Protein AF-A0A850LZ20-F1 (afdb_monomer)

Structure (mmCIF, N/CA/C/O backbone):
data_AF-A0A850LZ20-F1
#
_entry.id   AF-A0A850LZ20-F1
#
loop_
_atom_site.group_PDB
_atom_site.id
_atom_site.type_symbol
_atom_site.label_atom_id
_atom_site.label_alt_id
_atom_site.label_comp_id
_atom_site.label_asym_id
_atom_site.label_entity_id
_atom_site.label_seq_id
_atom_site.pdbx_PDB_ins_code
_atom_site.Cartn_x
_atom_site.Cartn_y
_atom_site.Cartn_z
_atom_site.occupancy
_atom_site.B_iso_or_equiv
_atom_site.auth_seq_id
_atom_site.auth_comp_id
_atom_site.auth_asym_id
_atom_site.auth_atom_id
_atom_site.pdbx_PDB_model_num
ATOM 1 N N . MET A 1 1 ? 42.065 15.509 -42.330 1.00 49.22 1 MET A N 1
ATOM 2 C CA . MET A 1 1 ? 41.133 14.767 -41.462 1.00 49.22 1 MET A CA 1
ATOM 3 C C . MET A 1 1 ? 39.768 14.881 -42.113 1.00 49.22 1 MET A C 1
ATOM 5 O O . MET A 1 1 ? 39.166 15.943 -42.058 1.00 49.22 1 MET A O 1
ATOM 9 N N . LEU A 1 2 ? 39.388 13.870 -42.894 1.00 42.09 2 LEU A N 1
ATOM 10 C CA . LEU A 1 2 ? 38.070 13.816 -43.527 1.00 42.09 2 LEU A CA 1
ATOM 11 C C . LEU A 1 2 ? 37.049 13.461 -42.435 1.00 42.09 2 LEU A C 1
ATOM 13 O O . LEU A 1 2 ? 37.370 12.607 -41.605 1.00 42.09 2 LEU A O 1
ATOM 17 N N . PRO A 1 3 ? 35.879 14.118 -42.376 1.00 52.44 3 PRO A N 1
ATOM 18 C CA . PRO A 1 3 ? 34.836 13.725 -41.440 1.00 52.44 3 PRO A CA 1
ATOM 19 C C . PRO A 1 3 ? 34.450 12.273 -41.730 1.00 52.44 3 PRO A C 1
ATOM 21 O O . PRO A 1 3 ? 34.230 11.905 -42.883 1.00 52.44 3 PRO A O 1
ATOM 24 N N . ILE A 1 4 ? 34.429 11.447 -40.686 1.00 55.72 4 ILE A N 1
ATOM 25 C CA . ILE A 1 4 ? 33.863 10.101 -40.735 1.00 55.72 4 ILE A CA 1
ATOM 26 C C . ILE A 1 4 ? 32.366 10.314 -40.956 1.00 55.72 4 ILE A C 1
ATOM 28 O O . ILE A 1 4 ? 31.669 10.777 -40.058 1.00 55.72 4 ILE A O 1
ATOM 32 N N . TRP A 1 5 ? 31.895 10.081 -42.178 1.00 56.47 5 TRP A N 1
ATOM 33 C CA . TRP A 1 5 ? 30.468 9.969 -42.443 1.00 56.47 5 TRP A CA 1
ATOM 34 C C . TRP A 1 5 ? 30.069 8.576 -41.972 1.00 56.47 5 TRP A C 1
ATOM 36 O O . TRP A 1 5 ? 30.293 7.599 -42.678 1.00 56.47 5 TRP A O 1
ATOM 46 N N . THR A 1 6 ? 29.599 8.488 -40.730 1.00 64.12 6 THR A N 1
ATOM 47 C CA . THR A 1 6 ? 28.930 7.290 -40.219 1.00 64.12 6 THR A CA 1
ATOM 48 C C . THR A 1 6 ? 27.653 7.114 -41.026 1.00 64.12 6 THR A C 1
ATOM 50 O O . THR A 1 6 ? 26.908 8.087 -41.192 1.00 64.12 6 THR A O 1
ATOM 53 N N . ASP A 1 7 ? 27.432 5.917 -41.564 1.00 71.44 7 ASP A N 1
ATOM 54 C CA . ASP A 1 7 ? 26.261 5.635 -42.385 1.00 71.44 7 ASP A CA 1
ATOM 55 C C 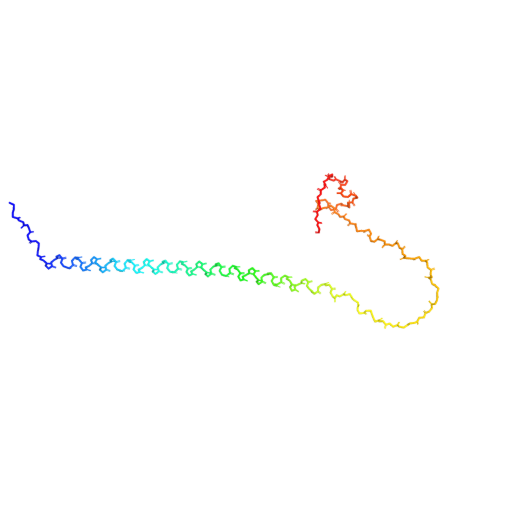. ASP A 1 7 ? 24.987 6.029 -41.610 1.00 71.44 7 ASP A C 1
ATOM 57 O O . ASP A 1 7 ? 24.802 5.612 -40.462 1.00 71.44 7 ASP A O 1
ATOM 61 N N . PRO A 1 8 ? 24.118 6.883 -42.184 1.00 70.56 8 PRO A N 1
ATOM 62 C CA . PRO A 1 8 ? 22.959 7.437 -41.483 1.00 70.56 8 PRO A CA 1
ATOM 63 C C . PRO A 1 8 ? 21.972 6.359 -41.014 1.00 70.56 8 PRO A C 1
ATOM 65 O O . PRO A 1 8 ? 21.230 6.593 -40.060 1.00 70.56 8 PRO A O 1
ATOM 68 N N . ASP A 1 9 ? 22.002 5.183 -41.640 1.00 77.19 9 ASP A N 1
ATOM 69 C CA . ASP A 1 9 ? 21.178 4.032 -41.276 1.00 77.19 9 ASP A CA 1
ATOM 70 C C . ASP A 1 9 ? 21.613 3.415 -39.933 1.00 77.19 9 ASP A C 1
ATOM 72 O O . ASP A 1 9 ? 20.769 3.076 -39.105 1.00 77.19 9 ASP A O 1
ATOM 76 N N . GLU A 1 10 ? 22.918 3.374 -39.643 1.00 74.12 10 GLU A N 1
ATOM 77 C CA . GLU A 1 10 ? 23.451 2.799 -38.398 1.00 74.12 10 GLU A CA 1
ATOM 78 C C . GLU A 1 10 ? 23.110 3.682 -37.181 1.00 74.12 10 GLU A C 1
ATOM 80 O O . GLU A 1 10 ? 22.743 3.189 -36.112 1.00 74.12 10 GLU A O 1
ATOM 85 N N . MET A 1 11 ? 23.108 5.008 -37.367 1.00 72.12 11 MET A N 1
ATOM 86 C CA . MET A 1 11 ? 22.691 5.959 -36.327 1.00 72.12 11 MET A CA 1
ATOM 87 C C . MET A 1 11 ? 21.187 5.887 -36.019 1.00 72.12 11 MET A C 1
ATOM 89 O O . MET A 1 11 ? 20.764 6.184 -34.897 1.00 72.12 11 MET A O 1
ATOM 93 N N . HIS A 1 12 ? 20.364 5.499 -36.996 1.00 79.62 12 HIS A N 1
ATOM 94 C CA . HIS A 1 12 ? 18.914 5.442 -36.830 1.00 79.62 12 HIS A CA 1
ATOM 95 C C . HIS A 1 12 ? 18.472 4.224 -36.001 1.00 79.62 12 HIS A C 1
ATOM 97 O O . HIS A 1 12 ? 17.561 4.339 -35.171 1.00 79.62 12 HIS A O 1
ATOM 103 N N . ASP A 1 13 ? 19.151 3.089 -36.173 1.00 82.38 13 ASP A N 1
ATOM 104 C CA . ASP A 1 13 ? 18.884 1.852 -35.436 1.00 82.38 13 ASP A CA 1
ATOM 105 C C . ASP A 1 13 ? 19.301 1.948 -33.957 1.00 82.38 13 ASP A C 1
ATOM 107 O O . ASP A 1 13 ? 18.561 1.512 -33.065 1.00 82.38 13 ASP A O 1
ATOM 111 N N . GLU A 1 14 ? 20.437 2.588 -33.658 1.00 83.31 14 GLU A N 1
ATOM 112 C CA . GLU A 1 14 ? 20.874 2.830 -32.274 1.00 83.31 14 GLU A CA 1
ATOM 113 C C . GLU A 1 14 ? 19.934 3.781 -31.522 1.00 83.31 14 GLU A C 1
ATOM 115 O O . GLU A 1 14 ? 19.618 3.564 -30.341 1.00 83.31 14 GLU A O 1
ATOM 120 N N . PHE A 1 15 ? 19.435 4.813 -32.209 1.00 82.31 15 PHE A N 1
ATOM 121 C CA . PHE A 1 15 ? 18.462 5.739 -31.640 1.00 82.31 15 PHE A CA 1
ATOM 122 C C . PHE A 1 15 ? 17.144 5.027 -31.310 1.00 82.31 15 PHE A C 1
ATOM 124 O O . PHE A 1 15 ? 16.668 5.116 -30.175 1.00 82.31 15 PHE A O 1
ATOM 131 N N . LEU A 1 16 ? 16.587 4.259 -32.257 1.00 87.12 16 LEU A N 1
ATOM 132 C CA . LEU A 1 16 ? 15.354 3.493 -32.045 1.00 87.12 16 LEU A CA 1
ATOM 133 C C . LEU A 1 16 ? 15.493 2.514 -30.876 1.00 87.12 16 LEU A C 1
ATOM 135 O O . LEU A 1 16 ? 14.615 2.447 -30.013 1.00 87.12 16 LEU A O 1
ATOM 139 N N . ARG A 1 17 ? 16.625 1.808 -30.790 1.00 87.12 17 ARG A N 1
ATOM 140 C CA . ARG A 1 17 ? 16.897 0.886 -29.684 1.00 87.12 17 ARG A CA 1
ATOM 141 C C . ARG A 1 17 ? 16.938 1.603 -28.337 1.00 87.12 17 ARG A C 1
ATOM 143 O O . ARG A 1 17 ? 16.369 1.108 -27.364 1.00 87.12 17 ARG A O 1
ATOM 150 N N . THR A 1 18 ? 17.580 2.765 -28.275 1.00 88.94 18 THR A N 1
ATOM 151 C CA . THR A 1 18 ? 17.683 3.549 -27.038 1.00 88.94 18 THR A CA 1
ATOM 152 C C . THR A 1 18 ? 16.316 4.059 -26.582 1.00 88.94 18 THR A C 1
ATOM 154 O O . THR A 1 18 ? 15.984 3.937 -25.402 1.00 88.94 18 THR A O 1
ATOM 157 N N . VAL A 1 19 ? 15.492 4.562 -27.508 1.00 88.06 19 VAL A N 1
ATOM 158 C CA . VAL A 1 19 ? 14.126 5.028 -27.213 1.00 88.06 19 VAL A CA 1
ATOM 159 C C . VAL A 1 19 ? 13.262 3.890 -26.664 1.00 88.06 19 VAL A C 1
ATOM 161 O O . VAL A 1 19 ? 12.622 4.059 -25.627 1.00 88.06 19 VAL A O 1
ATOM 164 N N . ILE A 1 20 ? 13.297 2.714 -27.299 1.00 91.69 20 ILE A N 1
ATOM 165 C CA . ILE A 1 20 ? 12.527 1.540 -26.858 1.00 91.69 20 ILE A CA 1
ATOM 166 C C . ILE A 1 20 ? 12.954 1.091 -25.450 1.00 91.69 20 ILE A C 1
ATOM 168 O O . ILE A 1 20 ? 12.104 0.782 -24.615 1.00 91.69 20 ILE A O 1
ATOM 172 N N . ILE A 1 21 ? 14.261 1.076 -25.153 1.00 91.75 21 ILE A N 1
ATOM 173 C CA . ILE A 1 21 ? 14.768 0.692 -23.824 1.00 91.75 21 ILE A CA 1
ATOM 174 C C . ILE A 1 21 ? 14.324 1.696 -22.752 1.00 91.75 21 ILE A C 1
ATOM 176 O O . ILE A 1 21 ? 13.905 1.283 -21.669 1.00 91.75 21 ILE A O 1
ATOM 180 N N . MET A 1 22 ? 14.395 2.999 -23.034 1.00 87.38 22 MET A N 1
ATOM 181 C CA . MET A 1 22 ? 13.996 4.031 -22.072 1.00 87.38 22 MET A CA 1
ATOM 182 C C . MET A 1 22 ? 12.495 3.990 -21.766 1.00 87.38 22 MET A C 1
ATOM 184 O O . MET A 1 22 ? 12.120 4.108 -20.600 1.00 87.38 22 MET A O 1
ATOM 188 N N . ASP A 1 23 ? 11.649 3.757 -22.773 1.00 90.06 23 ASP A N 1
ATOM 189 C CA . ASP A 1 23 ? 10.202 3.600 -22.582 1.00 90.06 23 ASP A CA 1
ATOM 190 C C . ASP A 1 23 ? 9.871 2.363 -21.729 1.00 90.06 23 ASP A C 1
ATOM 192 O O . ASP A 1 23 ? 9.110 2.444 -20.761 1.00 90.06 23 ASP A O 1
ATOM 196 N N . TYR A 1 24 ? 10.537 1.234 -21.998 1.00 94.50 24 TYR A N 1
ATOM 197 C CA . TYR A 1 24 ? 10.382 0.016 -21.201 1.00 94.50 24 TYR A CA 1
ATOM 198 C C . TYR A 1 24 ? 10.780 0.224 -19.731 1.00 94.50 24 TYR A C 1
ATOM 200 O O . TYR A 1 24 ? 10.029 -0.143 -18.824 1.00 94.50 24 TYR A O 1
ATOM 208 N N . LEU A 1 25 ? 11.938 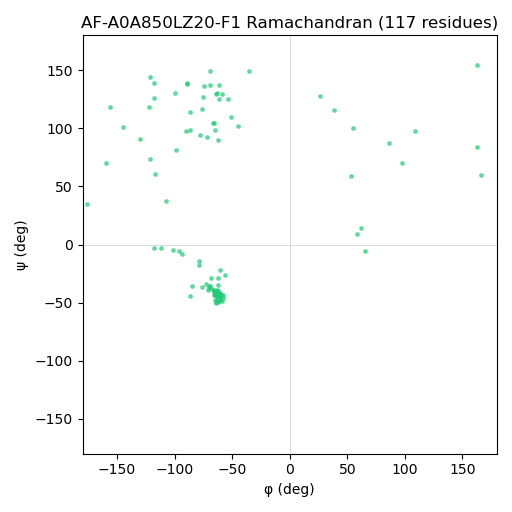0.848 -19.480 1.00 91.56 25 LEU A N 1
ATOM 209 C CA . LEU A 1 25 ? 12.409 1.146 -18.123 1.00 91.56 25 LEU A CA 1
ATOM 210 C C . LEU A 1 25 ? 11.467 2.108 -17.395 1.00 91.56 25 LEU A C 1
ATOM 212 O O . LEU A 1 25 ? 11.201 1.938 -16.204 1.00 91.56 25 LEU A O 1
ATOM 216 N N . PHE A 1 26 ? 10.946 3.114 -18.096 1.00 92.19 26 PHE A N 1
ATOM 217 C CA . PHE A 1 26 ? 9.977 4.040 -17.528 1.00 92.19 26 PHE A CA 1
ATOM 218 C C . PHE A 1 26 ? 8.694 3.311 -17.117 1.00 92.19 26 PHE A C 1
ATOM 220 O O . PHE A 1 26 ? 8.262 3.430 -15.968 1.00 92.19 26 PHE A O 1
ATOM 227 N N . ASN A 1 27 ? 8.131 2.492 -18.006 1.00 94.56 27 ASN A N 1
ATOM 228 C CA . ASN A 1 27 ? 6.906 1.750 -17.732 1.00 94.56 27 ASN A CA 1
ATOM 229 C C . ASN A 1 27 ? 7.080 0.760 -16.564 1.00 94.56 27 ASN A C 1
ATOM 231 O O . ASN A 1 27 ? 6.228 0.679 -15.677 1.00 94.56 27 ASN A O 1
ATOM 235 N N . GLN A 1 28 ? 8.230 0.083 -16.491 1.00 92.31 28 GLN A N 1
ATOM 236 C CA . GLN A 1 28 ? 8.558 -0.806 -15.376 1.00 92.31 28 GLN A CA 1
ATOM 237 C C . GLN A 1 28 ? 8.613 -0.055 -14.036 1.00 92.31 28 GLN A C 1
ATOM 239 O O . GLN A 1 28 ? 8.020 -0.499 -13.049 1.00 92.31 28 GLN A O 1
ATOM 244 N N . ASN A 1 29 ? 9.279 1.101 -13.996 1.00 95.00 29 ASN A N 1
ATOM 245 C CA . ASN A 1 29 ? 9.384 1.914 -12.784 1.00 95.00 29 ASN A CA 1
ATOM 246 C C . ASN A 1 29 ? 8.022 2.470 -12.340 1.00 95.00 29 ASN A C 1
ATOM 248 O O . ASN A 1 29 ? 7.706 2.448 -11.148 1.00 95.00 29 ASN A O 1
ATOM 252 N N . VAL A 1 30 ? 7.185 2.917 -13.284 1.00 94.56 30 VAL A N 1
ATOM 253 C CA . VAL A 1 30 ? 5.815 3.377 -12.997 1.00 94.56 30 VAL A CA 1
ATOM 254 C C . VAL A 1 30 ? 4.975 2.238 -12.412 1.00 94.56 30 VAL A C 1
ATOM 256 O O . VAL A 1 30 ? 4.316 2.417 -11.384 1.00 94.56 30 VAL A O 1
ATOM 259 N N . GLN A 1 31 ? 5.044 1.042 -13.002 1.00 92.88 31 GLN A N 1
ATOM 260 C CA . GLN A 1 31 ? 4.313 -0.128 -12.516 1.00 92.88 31 GLN A CA 1
ATOM 261 C C . GLN A 1 31 ? 4.786 -0.578 -11.123 1.00 92.88 31 GLN A C 1
ATOM 263 O O . GLN A 1 31 ? 3.964 -0.918 -10.262 1.00 92.88 31 GLN A O 1
ATOM 268 N N . GLN A 1 32 ? 6.095 -0.541 -10.861 1.00 93.56 32 GLN A N 1
ATOM 269 C CA . GLN A 1 32 ? 6.650 -0.840 -9.542 1.00 93.56 32 GLN A CA 1
ATOM 270 C C . GLN A 1 32 ? 6.193 0.188 -8.498 1.00 93.56 32 GLN A C 1
ATOM 272 O O . GLN A 1 32 ? 5.758 -0.197 -7.410 1.00 93.56 32 GLN A O 1
ATOM 277 N N . GLY A 1 33 ? 6.211 1.482 -8.839 1.00 94.44 33 GLY A N 1
ATOM 278 C CA . GLY A 1 33 ? 5.702 2.555 -7.981 1.00 94.44 33 GLY A CA 1
ATOM 279 C C . GLY A 1 33 ? 4.231 2.360 -7.604 1.00 94.44 33 GLY A C 1
ATOM 280 O O . GLY A 1 33 ? 3.872 2.429 -6.427 1.00 94.44 33 GLY A O 1
ATOM 281 N N . PHE A 1 34 ? 3.387 2.022 -8.581 1.00 94.50 34 PHE A N 1
ATOM 282 C CA . PHE A 1 34 ? 1.968 1.747 -8.353 1.00 94.50 34 PHE A CA 1
ATOM 283 C C . PHE A 1 34 ? 1.738 0.516 -7.459 1.00 94.50 34 PHE A C 1
ATOM 285 O O . PHE A 1 34 ? 0.911 0.545 -6.546 1.00 94.50 34 PHE A O 1
ATOM 292 N N . THR A 1 35 ? 2.523 -0.546 -7.655 1.00 95.56 35 THR A N 1
ATOM 293 C CA . THR A 1 35 ? 2.451 -1.766 -6.832 1.00 95.56 35 THR A CA 1
ATOM 294 C C . THR A 1 35 ? 2.843 -1.491 -5.375 1.00 95.56 35 THR A C 1
ATOM 296 O O . THR A 1 35 ? 2.168 -1.947 -4.446 1.00 95.56 35 THR A O 1
ATOM 299 N N . MET A 1 36 ? 3.892 -0.692 -5.147 1.00 96.12 36 MET A N 1
ATOM 300 C CA . MET A 1 36 ? 4.289 -0.266 -3.797 1.00 96.12 36 MET A CA 1
ATOM 301 C C . MET A 1 36 ? 3.199 0.578 -3.121 1.00 96.12 36 MET A C 1
ATOM 303 O O . MET A 1 36 ? 2.915 0.394 -1.938 1.00 96.12 36 MET A O 1
ATOM 307 N N . PHE A 1 37 ? 2.527 1.453 -3.872 1.00 96.44 37 PHE A N 1
ATOM 308 C CA . PHE A 1 37 ? 1.424 2.258 -3.348 1.00 96.44 37 PHE A CA 1
ATOM 309 C C . PHE A 1 37 ? 0.214 1.403 -2.932 1.00 96.44 37 PHE A C 1
ATOM 311 O O . PHE A 1 37 ? -0.295 1.555 -1.819 1.00 96.44 37 PHE A O 1
ATOM 318 N N . ILE A 1 38 ? -0.224 0.466 -3.785 1.00 97.62 38 ILE A N 1
ATOM 319 C CA . ILE A 1 38 ? -1.362 -0.420 -3.479 1.00 97.62 38 ILE A CA 1
ATOM 320 C C . ILE A 1 38 ? -1.077 -1.285 -2.252 1.00 97.62 38 ILE A C 1
ATOM 322 O O . ILE A 1 38 ? -1.932 -1.412 -1.374 1.00 97.62 38 ILE A O 1
ATOM 326 N N . THR A 1 39 ? 0.114 -1.882 -2.174 1.00 97.25 39 THR A N 1
ATOM 327 C CA . THR A 1 39 ? 0.476 -2.754 -1.046 1.00 97.25 39 THR A CA 1
ATOM 328 C C . THR A 1 39 ? 0.497 -1.983 0.274 1.00 97.25 39 THR A C 1
ATOM 330 O O . THR A 1 39 ? -0.070 -2.455 1.261 1.00 97.25 39 THR A O 1
ATOM 333 N N . PHE A 1 40 ? 1.041 -0.763 0.291 1.00 98.12 40 PHE A N 1
ATOM 334 C CA . PHE A 1 40 ? 1.000 0.111 1.465 1.00 98.12 40 PHE A CA 1
ATOM 335 C C . PHE A 1 40 ? -0.436 0.462 1.886 1.00 98.12 40 PHE A C 1
ATOM 337 O O . PHE A 1 40 ? -0.786 0.336 3.063 1.00 98.12 40 PHE A O 1
ATOM 344 N N . ALA A 1 41 ? -1.289 0.847 0.932 1.00 97.44 41 ALA A N 1
ATOM 345 C CA . ALA A 1 41 ? -2.692 1.161 1.199 1.00 97.44 41 ALA A CA 1
ATOM 346 C C . ALA A 1 41 ? -3.454 -0.044 1.779 1.00 97.44 41 ALA A C 1
ATOM 348 O O . ALA A 1 41 ? -4.212 0.110 2.739 1.00 97.44 41 ALA A O 1
ATOM 349 N N . ALA A 1 42 ? -3.216 -1.249 1.253 1.00 98.00 42 ALA A N 1
ATOM 350 C CA . ALA A 1 42 ? -3.834 -2.477 1.747 1.00 98.00 42 ALA A CA 1
ATOM 351 C C . ALA A 1 42 ? -3.398 -2.814 3.183 1.00 98.00 42 ALA A C 1
ATOM 353 O O . ALA A 1 42 ? -4.241 -3.156 4.013 1.00 98.00 42 ALA A O 1
ATOM 354 N N . ILE A 1 43 ? -2.107 -2.673 3.502 1.00 98.38 43 ILE A N 1
ATOM 355 C CA . ILE A 1 43 ? -1.580 -2.925 4.852 1.00 98.38 43 ILE A CA 1
ATOM 356 C C . ILE A 1 43 ? -2.184 -1.934 5.851 1.00 98.38 43 ILE A C 1
ATOM 358 O O . ILE A 1 43 ? -2.741 -2.345 6.870 1.00 98.38 43 ILE A O 1
ATOM 362 N N . MET A 1 44 ? -2.137 -0.634 5.546 1.00 98.00 44 MET A N 1
ATOM 363 C CA . MET A 1 44 ? -2.685 0.406 6.423 1.00 98.00 44 MET A CA 1
ATOM 364 C C . MET A 1 44 ? -4.200 0.258 6.611 1.00 98.00 44 MET A C 1
ATOM 366 O O . MET A 1 44 ? -4.699 0.353 7.736 1.00 98.00 44 MET A O 1
ATOM 370 N N . GLY A 1 45 ? -4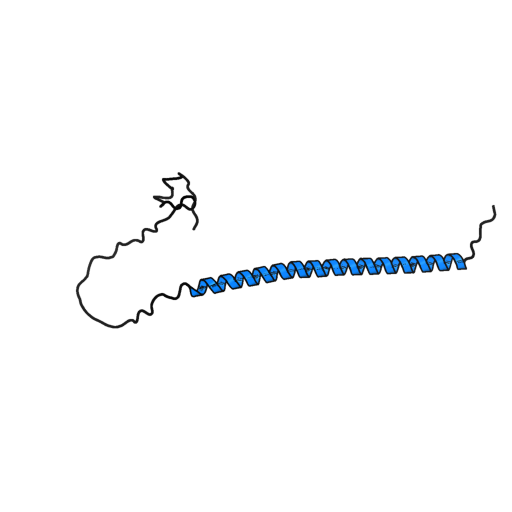.932 -0.041 5.534 1.00 97.94 45 GLY A N 1
ATOM 371 C CA . GLY A 1 45 ? -6.366 -0.322 5.590 1.00 97.94 45 GLY A CA 1
ATOM 372 C C . GLY A 1 45 ? -6.691 -1.563 6.427 1.00 97.94 45 GLY A C 1
ATOM 373 O O . GLY A 1 45 ? -7.585 -1.522 7.274 1.00 97.94 45 GLY A O 1
ATOM 374 N N . GLY A 1 46 ? -5.930 -2.648 6.260 1.00 98.06 46 GLY A N 1
ATOM 375 C CA . GLY A 1 46 ? -6.103 -3.891 7.015 1.00 98.06 46 GLY A CA 1
ATOM 376 C C . GLY A 1 46 ? -5.863 -3.720 8.517 1.00 98.06 46 GLY A C 1
ATOM 377 O O . GLY A 1 46 ? -6.654 -4.209 9.332 1.00 98.06 46 GLY A O 1
ATOM 378 N N . VAL A 1 47 ? -4.827 -2.967 8.904 1.00 97.69 47 VAL A N 1
ATOM 379 C CA . VAL A 1 47 ? -4.553 -2.639 10.314 1.00 97.69 47 VAL A CA 1
ATOM 380 C C . VAL A 1 47 ? -5.713 -1.847 10.921 1.00 97.69 47 VAL A C 1
ATOM 382 O O . VAL A 1 47 ? -6.182 -2.182 12.010 1.00 97.69 47 VAL A O 1
ATOM 385 N N . PHE A 1 48 ? -6.234 -0.845 10.208 1.00 97.62 48 PHE A N 1
ATOM 386 C CA . PHE A 1 48 ? -7.358 -0.038 10.685 1.00 97.62 48 PHE A CA 1
ATOM 387 C C . PHE A 1 48 ? -8.624 -0.877 10.908 1.00 97.62 48 PHE A C 1
ATOM 389 O O . PHE A 1 48 ? -9.225 -0.820 11.984 1.00 97.62 48 PHE A O 1
ATOM 396 N N . ILE A 1 49 ? -8.998 -1.707 9.928 1.00 97.69 49 ILE A N 1
ATOM 397 C CA . ILE A 1 49 ? -10.171 -2.589 10.026 1.00 97.69 49 ILE A CA 1
ATOM 398 C C . ILE A 1 49 ? -10.024 -3.550 11.213 1.00 97.69 49 ILE A C 1
ATOM 400 O O . ILE A 1 49 ? -10.963 -3.716 11.993 1.00 97.69 49 ILE A O 1
ATOM 404 N N . THR A 1 50 ? -8.835 -4.128 11.406 1.00 96.62 50 THR A N 1
ATOM 405 C CA . THR A 1 50 ? -8.559 -5.045 12.524 1.00 96.62 50 THR A CA 1
ATOM 406 C C . THR A 1 50 ? -8.758 -4.363 13.880 1.00 96.62 50 THR A C 1
ATOM 408 O O . THR A 1 50 ? -9.404 -4.925 14.765 1.00 96.62 50 THR A O 1
ATOM 411 N N . ILE A 1 51 ? -8.272 -3.126 14.042 1.00 96.50 51 ILE A N 1
ATOM 412 C CA . ILE A 1 51 ? -8.454 -2.340 15.274 1.00 96.50 51 ILE A CA 1
ATOM 413 C C . ILE A 1 51 ? -9.941 -2.060 15.537 1.00 96.50 51 ILE A C 1
ATOM 415 O O . ILE A 1 51 ? -10.401 -2.184 16.676 1.00 96.50 51 ILE A O 1
ATOM 419 N N . VAL A 1 52 ? -10.711 -1.712 14.500 1.00 94.94 52 VAL A N 1
ATOM 420 C CA . VAL A 1 52 ? -12.157 -1.459 14.621 1.00 94.94 52 VAL A CA 1
ATOM 421 C C . VAL A 1 52 ? -12.904 -2.724 15.049 1.00 94.94 52 VAL A C 1
ATOM 423 O O . VAL A 1 52 ? -13.690 -2.671 15.997 1.00 94.94 52 VAL A O 1
ATOM 426 N N . ILE A 1 53 ? -12.627 -3.869 14.417 1.00 96.31 53 ILE A N 1
ATOM 427 C CA . ILE A 1 53 ? -13.243 -5.157 14.771 1.00 96.31 53 ILE A CA 1
ATOM 428 C C . ILE A 1 53 ? -12.902 -5.540 16.215 1.00 96.31 53 ILE A C 1
ATOM 430 O O . ILE A 1 53 ? -13.790 -5.921 16.980 1.00 96.31 53 ILE A O 1
ATOM 434 N N . LEU A 1 54 ? -11.639 -5.385 16.621 1.00 95.25 54 LEU A N 1
ATOM 435 C CA . LEU A 1 54 ? -11.202 -5.688 17.981 1.00 95.25 54 LEU A CA 1
ATOM 436 C C . LEU A 1 54 ? -11.933 -4.817 19.015 1.00 95.25 54 LEU A C 1
ATOM 438 O O . LEU A 1 54 ? -12.402 -5.320 20.037 1.00 95.25 54 LEU A O 1
ATOM 442 N N . LYS A 1 55 ? -12.094 -3.518 18.733 1.00 92.38 55 LYS A N 1
ATOM 443 C CA . LYS A 1 55 ? -12.849 -2.596 19.592 1.00 92.38 55 LYS A CA 1
ATOM 444 C C . LYS A 1 55 ? -14.320 -3.010 19.717 1.00 92.38 55 LYS A C 1
ATOM 446 O O . LYS A 1 55 ? -14.847 -3.023 20.830 1.00 92.38 55 LYS A O 1
ATOM 451 N N . LEU A 1 56 ? -14.964 -3.393 18.610 1.00 91.06 56 LEU A N 1
ATOM 452 C CA . LEU A 1 56 ? -16.350 -3.880 18.606 1.00 91.06 56 LEU A CA 1
ATOM 453 C C . LEU A 1 56 ? -16.511 -5.173 19.419 1.00 91.06 56 LEU A C 1
ATOM 455 O O . LEU A 1 56 ? -17.470 -5.298 20.184 1.00 91.06 56 LEU A O 1
ATOM 459 N N . TYR A 1 57 ? -15.551 -6.096 19.316 1.00 93.88 57 TYR A N 1
ATOM 460 C CA . TYR A 1 57 ? -15.546 -7.339 20.088 1.00 93.88 57 TYR A CA 1
ATOM 461 C C . TYR A 1 57 ? -15.550 -7.070 21.603 1.00 93.88 57 TYR A C 1
ATOM 463 O O . TYR A 1 57 ? -16.397 -7.601 22.325 1.00 93.88 57 TYR A O 1
ATOM 471 N N . PHE A 1 58 ? -14.678 -6.183 22.098 1.00 84.06 58 PHE A N 1
ATOM 472 C CA . PHE A 1 58 ? -14.629 -5.857 23.529 1.00 84.06 58 PHE A CA 1
ATOM 473 C C . PHE A 1 58 ? -15.873 -5.107 24.024 1.00 84.06 58 PHE A C 1
ATOM 475 O O . PHE A 1 58 ? -16.363 -5.402 25.117 1.00 84.06 58 PHE A O 1
ATOM 482 N N . SER A 1 59 ? -16.437 -4.188 23.234 1.00 83.31 59 SER A N 1
ATOM 483 C CA . SER A 1 59 ? -17.682 -3.500 23.605 1.00 83.31 59 SER A CA 1
ATOM 484 C C . SER A 1 59 ? -18.876 -4.459 23.743 1.00 83.31 59 SER A C 1
ATOM 486 O O . SER A 1 59 ? -19.706 -4.270 24.634 1.00 83.31 59 SER A O 1
ATOM 488 N N . GLY A 1 60 ? -18.949 -5.518 22.929 1.00 72.31 60 GLY A N 1
ATOM 489 C CA . GLY A 1 60 ? -20.000 -6.539 23.031 1.00 72.31 60 GLY A CA 1
ATOM 490 C C . GLY A 1 60 ? -19.890 -7.423 24.281 1.00 72.31 60 GLY A C 1
ATOM 491 O O . GLY A 1 60 ? -20.902 -7.773 24.891 1.00 72.31 60 GLY A O 1
ATOM 492 N N . VAL A 1 61 ? -18.667 -7.744 24.715 1.00 66.62 61 VAL A N 1
ATOM 493 C CA . VAL A 1 61 ? -18.426 -8.647 25.856 1.00 66.62 61 VAL A CA 1
ATOM 494 C C . VAL A 1 61 ? -18.766 -7.992 27.206 1.00 66.62 61 VAL A C 1
ATOM 496 O O . VAL A 1 61 ? -19.295 -8.663 28.095 1.00 66.62 61 VAL A O 1
ATOM 499 N N . PHE A 1 62 ? -18.558 -6.680 27.372 1.00 53.19 62 PHE A N 1
ATOM 500 C CA . PHE A 1 62 ? -18.867 -5.991 28.637 1.00 53.19 62 PHE A CA 1
ATOM 501 C C . PHE A 1 62 ? -20.356 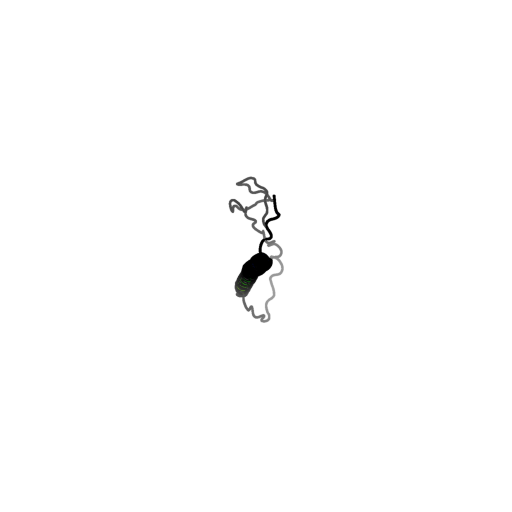-5.669 28.848 1.00 53.19 62 PHE A C 1
ATOM 503 O O . PHE A 1 62 ? -20.762 -5.425 29.983 1.00 53.19 62 PHE A O 1
ATOM 510 N N . SER A 1 63 ? -21.196 -5.747 27.810 1.00 54.19 63 SER A N 1
ATOM 511 C CA . SER A 1 63 ? -22.637 -5.472 27.941 1.00 54.19 63 SER A CA 1
ATOM 512 C C . SER A 1 63 ? -23.445 -6.634 28.545 1.00 54.19 63 SER A C 1
ATOM 514 O O . SER A 1 63 ? -24.547 -6.429 29.046 1.00 54.19 63 SER A O 1
ATOM 516 N N . ARG A 1 64 ? -22.915 -7.869 28.562 1.00 51.59 64 ARG A N 1
ATOM 517 C CA . ARG A 1 64 ? -23.650 -9.046 29.080 1.00 51.59 64 ARG A CA 1
ATOM 518 C C . ARG A 1 64 ? -23.402 -9.390 30.551 1.00 51.59 64 ARG A C 1
ATOM 520 O O . ARG A 1 64 ? -24.119 -10.231 31.084 1.00 51.59 64 ARG A O 1
ATOM 527 N N . ARG A 1 65 ? -22.445 -8.755 31.241 1.00 47.59 65 ARG A N 1
ATOM 528 C CA . ARG A 1 65 ? -22.123 -9.097 32.646 1.00 47.59 65 ARG A CA 1
ATOM 529 C C . ARG A 1 65 ? -22.802 -8.231 33.711 1.00 47.59 65 ARG A C 1
ATOM 531 O O . ARG A 1 65 ? -22.699 -8.564 34.886 1.00 47.59 65 ARG A O 1
ATOM 538 N N . SER A 1 66 ? -23.529 -7.175 33.337 1.00 46.19 66 SER A N 1
ATOM 539 C CA . SER A 1 66 ? -24.267 -6.329 34.293 1.00 46.19 66 SER A CA 1
ATOM 540 C C . SER A 1 66 ? -25.778 -6.600 34.369 1.00 46.19 66 SER A C 1
ATOM 542 O O . SER A 1 66 ? -26.424 -6.059 35.262 1.00 46.19 66 SER A O 1
ATOM 544 N N . SER A 1 67 ? -26.342 -7.476 33.525 1.00 47.19 67 SER A N 1
ATOM 545 C CA . SER A 1 67 ? -27.788 -7.781 33.511 1.00 47.19 67 SER A CA 1
ATOM 546 C C . SER A 1 67 ? -28.144 -9.169 34.070 1.00 47.19 67 SER A C 1
ATOM 548 O O . SER A 1 67 ? -29.042 -9.844 33.582 1.00 47.19 67 SER A O 1
ATOM 550 N N . TYR A 1 68 ? -27.446 -9.616 35.118 1.00 48.03 68 TYR A N 1
ATOM 551 C CA . TYR A 1 68 ? -27.945 -10.680 36.003 1.00 48.03 68 TYR A CA 1
ATOM 552 C C . TYR A 1 68 ? -28.129 -10.114 37.412 1.00 48.03 68 TYR A C 1
ATOM 554 O O . TYR A 1 68 ? -27.477 -10.503 38.379 1.00 48.03 68 TYR A O 1
ATOM 562 N N . LYS A 1 69 ? -28.994 -9.104 37.516 1.00 47.09 69 LYS A N 1
ATOM 563 C CA . LYS A 1 69 ? -29.505 -8.600 38.790 1.00 47.09 69 LYS A CA 1
ATOM 564 C C . LYS A 1 69 ? -31.025 -8.524 38.706 1.00 47.09 69 LYS A C 1
ATOM 566 O O . LYS A 1 69 ? -31.582 -7.522 38.291 1.00 47.09 69 LYS A O 1
ATOM 571 N N . GLY A 1 70 ? -31.645 -9.633 39.107 1.00 44.09 70 GLY A N 1
ATOM 572 C CA . GLY A 1 70 ? -32.944 -9.697 39.774 1.00 44.09 70 GLY A CA 1
ATOM 573 C C . GLY A 1 70 ? -34.122 -9.025 39.079 1.00 44.09 70 GLY A C 1
ATOM 574 O O . GLY A 1 70 ? -34.389 -7.846 39.294 1.00 44.09 70 GLY A O 1
ATOM 575 N N . TYR A 1 71 ? -34.940 -9.836 38.410 1.00 43.28 71 TYR A N 1
ATOM 576 C CA . TYR A 1 71 ? -36.369 -9.565 38.289 1.00 43.28 71 TYR A CA 1
ATOM 577 C C . TYR A 1 71 ? -36.967 -9.579 39.704 1.00 43.28 71 TYR A C 1
ATOM 579 O O . TYR A 1 71 ? -37.326 -10.625 40.237 1.00 43.28 71 TYR A O 1
ATOM 587 N N . ARG A 1 72 ? -36.986 -8.421 40.368 1.00 46.12 72 ARG A N 1
ATOM 588 C CA . ARG A 1 72 ? -37.732 -8.219 41.610 1.00 46.12 72 ARG A CA 1
ATOM 589 C C . ARG A 1 72 ? -39.143 -7.827 41.189 1.00 46.12 72 ARG A C 1
ATOM 591 O O . ARG A 1 72 ? -39.380 -6.687 40.799 1.00 46.12 72 ARG A O 1
ATOM 598 N N . THR A 1 73 ? -40.047 -8.799 41.187 1.00 53.56 73 THR A N 1
ATOM 599 C CA . THR A 1 73 ? -41.475 -8.564 40.989 1.00 53.56 73 THR A CA 1
ATOM 600 C C . THR A 1 73 ? -41.989 -7.673 42.117 1.00 53.56 73 THR A C 1
ATOM 602 O O . THR A 1 73 ? -41.771 -7.923 43.302 1.00 53.56 73 THR A O 1
ATOM 605 N N . ILE A 1 74 ? -42.613 -6.569 41.720 1.00 49.16 74 ILE A N 1
ATOM 606 C CA . ILE A 1 74 ? -43.316 -5.630 42.587 1.00 49.16 74 ILE A CA 1
ATOM 607 C C . ILE A 1 74 ? -44.646 -6.300 42.945 1.00 49.16 74 ILE A C 1
ATOM 609 O O . ILE A 1 74 ? -45.445 -6.576 42.055 1.00 49.16 74 ILE A O 1
ATOM 613 N N . GLY A 1 75 ? -44.865 -6.596 44.226 1.00 37.69 75 GLY A N 1
ATOM 614 C CA . GLY A 1 75 ? -46.084 -7.234 44.720 1.00 37.69 75 GLY A CA 1
ATOM 615 C C . GLY A 1 75 ? -46.459 -6.712 46.105 1.00 37.69 75 GLY A C 1
ATOM 616 O O . GLY A 1 75 ? -45.821 -7.071 47.084 1.00 37.69 75 GLY A O 1
ATOM 617 N N . PHE A 1 76 ? -47.437 -5.806 46.102 1.00 42.00 76 PHE A N 1
ATOM 618 C CA . PHE A 1 76 ? -48.462 -5.474 47.101 1.00 42.00 76 PHE A CA 1
ATOM 619 C C . PHE A 1 76 ? -48.257 -5.729 48.612 1.00 42.00 76 PHE A C 1
ATOM 621 O O . PHE A 1 76 ? -48.040 -6.843 49.068 1.00 42.00 76 PHE A O 1
ATOM 628 N N . ASP A 1 77 ? -48.491 -4.635 49.349 1.00 41.91 77 ASP A N 1
ATOM 629 C CA . ASP A 1 77 ? -49.117 -4.491 50.674 1.00 41.91 77 ASP A CA 1
ATOM 630 C C . ASP A 1 77 ? -48.850 -5.524 51.781 1.00 41.91 77 ASP A C 1
ATOM 632 O O . ASP A 1 77 ? -49.379 -6.631 51.802 1.00 41.91 77 ASP A O 1
ATOM 636 N N . SER A 1 78 ? -48.214 -5.067 52.862 1.00 41.06 78 SER A N 1
ATOM 637 C CA . SER A 1 78 ? -48.927 -4.687 54.097 1.00 41.06 78 SER A CA 1
ATOM 638 C C . SER A 1 78 ? -47.965 -4.623 55.290 1.00 41.06 78 SER A C 1
ATOM 640 O O . SER A 1 78 ? -46.959 -5.322 55.349 1.00 41.06 78 SER A O 1
ATOM 642 N N . SER A 1 79 ? -48.346 -3.813 56.277 1.00 39.50 79 SER A N 1
ATOM 643 C CA . SER A 1 79 ? -47.816 -3.734 57.648 1.00 39.50 79 SER A CA 1
ATOM 644 C C . SER A 1 79 ? -46.988 -2.491 57.974 1.00 39.50 79 SER A C 1
ATOM 646 O O . SER A 1 79 ? -45.790 -2.356 57.735 1.00 39.50 79 SER A O 1
ATOM 648 N N . ARG A 1 80 ? -47.729 -1.571 58.601 1.00 47.28 80 ARG A N 1
ATOM 649 C CA . ARG A 1 80 ? -47.286 -0.531 59.528 1.00 47.28 80 ARG A CA 1
ATOM 650 C C . ARG A 1 80 ? -46.122 -0.992 60.421 1.00 47.28 80 ARG A C 1
ATOM 652 O O . ARG A 1 80 ? -46.100 -2.118 60.887 1.00 47.28 80 ARG A O 1
ATOM 659 N N . SER A 1 81 ? -45.297 -0.004 60.781 1.00 47.78 81 SER A N 1
ATOM 660 C CA . SER A 1 81 ? -44.310 0.025 61.877 1.00 47.78 81 SER A CA 1
ATOM 661 C C . SER A 1 81 ? -42.844 -0.272 61.532 1.00 47.78 81 SER A C 1
ATOM 663 O O . SER A 1 81 ? -42.255 -1.233 62.010 1.00 47.78 81 SER A O 1
ATOM 665 N N . THR A 1 82 ? -42.182 0.646 60.820 1.00 45.88 82 THR A N 1
ATOM 666 C CA . THR A 1 82 ? -40.785 1.021 61.151 1.00 45.88 82 THR A CA 1
ATOM 667 C C . THR A 1 82 ? -40.428 2.387 60.561 1.00 45.88 82 THR A C 1
ATOM 669 O O . THR A 1 82 ? -39.648 2.552 59.627 1.00 45.88 82 THR A O 1
ATOM 672 N N . ARG A 1 83 ? -41.037 3.431 61.130 1.00 46.53 83 ARG A N 1
ATOM 673 C CA . ARG A 1 83 ? -40.571 4.810 60.961 1.00 46.53 83 ARG A CA 1
ATOM 674 C C . ARG A 1 83 ? -39.323 4.965 61.843 1.00 46.53 83 ARG A C 1
ATOM 676 O O . ARG A 1 83 ? -39.417 4.734 63.041 1.00 46.53 83 ARG A O 1
ATOM 683 N N . ARG A 1 84 ? -38.213 5.430 61.248 1.00 45.31 84 ARG A N 1
ATOM 684 C CA . ARG A 1 84 ? -36.918 5.824 61.864 1.00 45.31 84 ARG A CA 1
ATOM 685 C C . ARG A 1 84 ? -35.891 4.701 62.087 1.00 45.31 84 ARG A C 1
ATOM 687 O O . ARG A 1 84 ? -35.775 4.198 63.194 1.00 45.31 84 ARG A O 1
ATOM 694 N N . LYS A 1 85 ? -35.072 4.420 61.063 1.00 47.91 85 LYS A N 1
ATOM 695 C CA . LYS A 1 85 ? -33.608 4.148 61.126 1.00 47.91 85 LYS A CA 1
ATOM 696 C C . LYS A 1 85 ? -33.160 3.459 59.828 1.00 47.91 85 LYS A C 1
ATOM 698 O O . LYS A 1 85 ? -33.100 2.246 59.787 1.00 47.91 85 LYS A O 1
ATOM 703 N N . MET A 1 86 ? -32.880 4.224 58.770 1.00 42.47 86 MET A N 1
ATOM 704 C CA . MET A 1 86 ? -31.919 3.841 57.704 1.00 42.47 86 MET A CA 1
ATOM 705 C C . MET A 1 86 ? -31.721 4.965 56.664 1.00 42.47 86 MET A C 1
ATOM 707 O O . MET A 1 86 ? -31.508 4.741 55.481 1.00 42.47 86 MET A O 1
ATOM 711 N N . LYS A 1 87 ? -31.756 6.228 57.110 1.00 48.38 87 LYS A N 1
ATOM 712 C CA . LYS A 1 87 ? -31.115 7.352 56.409 1.00 48.38 87 LYS A CA 1
ATOM 713 C C . LYS A 1 87 ? -29.780 7.591 57.117 1.00 48.38 87 LYS A C 1
ATOM 715 O O . LYS A 1 87 ? -29.751 8.406 58.032 1.00 48.38 87 LYS A O 1
ATOM 720 N N . LYS A 1 88 ? -28.748 6.799 56.794 1.00 49.50 88 LYS A N 1
ATOM 721 C CA . LYS A 1 88 ? -27.303 7.032 57.054 1.00 49.50 88 LYS A CA 1
ATOM 722 C C . LYS A 1 88 ? -26.499 5.739 56.840 1.00 49.50 88 LYS A C 1
ATOM 724 O O . LYS A 1 88 ? -25.808 5.268 57.726 1.00 49.50 88 LYS A O 1
ATOM 729 N N . GLU A 1 89 ? -26.551 5.191 55.637 1.00 44.47 89 GLU A N 1
ATOM 730 C CA . GLU A 1 89 ? -25.389 4.470 55.110 1.00 44.47 89 GLU A CA 1
ATOM 731 C C . GLU A 1 89 ? -25.004 5.173 53.818 1.00 44.47 89 GLU A C 1
ATOM 733 O O . GLU A 1 89 ? -25.295 4.765 52.697 1.00 44.47 89 GLU A O 1
ATOM 738 N N . LEU A 1 90 ? -24.422 6.356 54.030 1.00 47.72 90 LEU A N 1
ATOM 739 C CA . LEU A 1 90 ? -23.577 7.023 53.061 1.00 47.72 90 LEU A CA 1
ATOM 740 C C . LEU A 1 90 ? -22.548 5.966 52.646 1.00 47.72 90 LEU A C 1
ATOM 742 O O . LEU A 1 90 ? -21.748 5.550 53.484 1.00 47.72 90 LEU A O 1
ATOM 746 N N . LYS A 1 91 ? -22.633 5.469 51.407 1.00 47.75 91 LYS A N 1
ATOM 747 C CA . LYS A 1 91 ? -21.621 4.596 50.805 1.00 47.75 91 LYS A CA 1
ATOM 748 C C . LYS A 1 91 ? -20.249 5.197 51.114 1.00 47.75 91 LYS A C 1
ATOM 750 O O . LYS A 1 91 ? -19.852 6.167 50.474 1.00 47.75 91 LYS A O 1
ATOM 755 N N . ARG A 1 92 ? -19.531 4.635 52.090 1.00 48.62 92 ARG A N 1
ATOM 756 C CA . ARG A 1 92 ? -18.083 4.804 52.176 1.00 48.62 92 ARG A CA 1
ATOM 757 C C . ARG A 1 92 ? -17.547 4.113 50.935 1.00 48.62 92 ARG A C 1
ATOM 759 O O . ARG A 1 92 ? -17.507 2.889 50.866 1.00 48.62 92 ARG A O 1
ATOM 766 N N . ILE A 1 93 ? -17.265 4.899 49.906 1.00 55.78 93 ILE A N 1
ATOM 767 C CA . ILE A 1 93 ? -16.513 4.425 48.756 1.00 55.78 93 ILE A CA 1
ATOM 768 C C . ILE A 1 93 ? -15.115 4.146 49.311 1.00 55.78 93 ILE A C 1
ATOM 770 O O . ILE A 1 93 ? -14.389 5.071 49.664 1.00 55.78 93 ILE A O 1
ATOM 774 N N . ASN A 1 94 ? -14.794 2.867 49.504 1.00 57.75 94 ASN A N 1
ATOM 775 C CA . ASN A 1 94 ? -13.464 2.436 49.914 1.00 57.75 94 ASN A 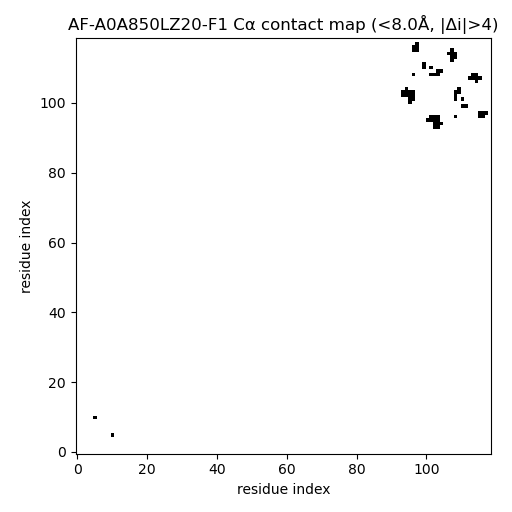CA 1
ATOM 776 C C . ASN A 1 94 ? -12.535 2.622 48.713 1.00 57.75 94 ASN A C 1
ATOM 778 O O . ASN A 1 94 ? -12.446 1.751 47.850 1.00 57.75 94 ASN A O 1
ATOM 782 N N . TYR A 1 95 ? -11.889 3.781 48.627 1.00 63.25 95 TYR A N 1
ATOM 783 C CA . TYR A 1 95 ? -10.834 4.017 47.651 1.00 63.25 95 TYR A CA 1
ATOM 784 C C . TYR A 1 95 ? -9.614 3.166 48.029 1.00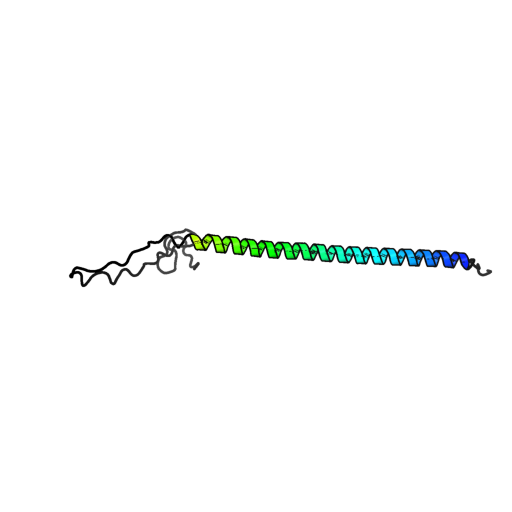 63.25 95 TYR A C 1
ATOM 786 O O . TYR A 1 95 ? -9.257 3.081 49.202 1.00 63.25 95 TYR A O 1
ATOM 794 N N . THR A 1 96 ? -8.971 2.524 47.055 1.00 68.56 96 THR A N 1
ATOM 795 C CA . THR A 1 96 ? -7.729 1.758 47.260 1.00 68.56 96 THR A CA 1
ATOM 796 C C . THR A 1 96 ? -6.604 2.364 46.439 1.00 68.56 96 THR A C 1
ATOM 798 O O . THR A 1 96 ? -6.814 2.733 45.284 1.00 68.56 96 THR A O 1
ATOM 801 N N . CYS A 1 97 ? -5.406 2.447 47.010 1.00 62.16 97 CYS A N 1
ATOM 802 C CA . CYS A 1 97 ? -4.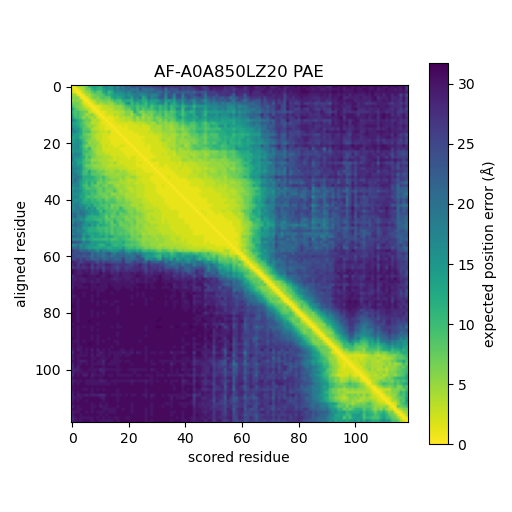230 2.963 46.327 1.00 62.16 97 CYS A CA 1
ATOM 803 C C . CYS A 1 97 ? -3.885 2.077 45.128 1.00 62.16 97 CYS A C 1
ATOM 805 O O . CYS A 1 97 ? -3.763 0.861 45.254 1.00 62.16 97 CYS A O 1
ATOM 807 N N . GLN A 1 98 ? -3.681 2.680 43.962 1.00 63.19 98 GLN A N 1
ATOM 808 C CA . GLN A 1 98 ? -3.408 1.943 42.730 1.00 63.19 98 GLN A CA 1
ATOM 809 C C . GLN A 1 98 ? -2.106 1.123 42.785 1.00 63.19 98 GLN A C 1
ATOM 811 O O . GLN A 1 98 ? -1.998 0.091 42.126 1.00 63.19 98 GLN A O 1
ATOM 816 N N . TYR A 1 99 ? -1.123 1.572 43.566 1.00 63.38 99 TYR A N 1
ATOM 817 C CA . TYR A 1 99 ? 0.217 0.985 43.579 1.00 63.38 99 TYR A CA 1
ATOM 818 C C . TYR 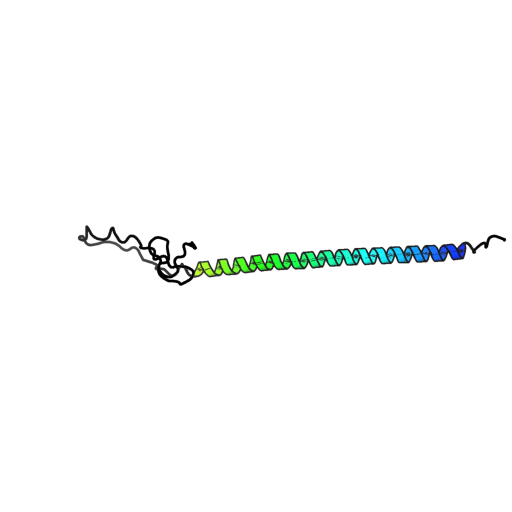A 1 99 ? 0.340 -0.194 44.542 1.00 63.38 99 TYR A C 1
ATOM 820 O O . TYR A 1 99 ? 0.900 -1.224 44.183 1.00 63.38 99 TYR A O 1
ATOM 828 N N . CYS A 1 100 ? -0.203 -0.064 45.751 1.00 71.00 100 CYS A N 1
ATOM 829 C CA . CYS A 1 100 ? -0.087 -1.089 46.791 1.00 71.00 100 CYS A CA 1
ATOM 830 C C . CYS A 1 100 ? -1.412 -1.787 47.115 1.00 71.00 100 CYS A C 1
ATOM 832 O O . CYS A 1 100 ? -1.433 -2.697 47.936 1.00 71.00 100 CYS A O 1
ATOM 834 N N . LYS A 1 101 ? -2.523 -1.368 46.494 1.00 70.12 101 LYS A N 1
ATOM 835 C CA . LYS A 1 101 ? -3.890 -1.856 46.755 1.00 70.12 101 LYS A CA 1
ATOM 836 C C . LYS A 1 101 ? -4.366 -1.688 48.206 1.00 70.12 101 LYS A C 1
ATOM 838 O O . LYS A 1 101 ? -5.439 -2.175 48.549 1.00 70.12 101 LYS A O 1
ATOM 843 N N . ALA A 1 102 ? -3.615 -0.967 49.041 1.00 71.06 102 ALA A N 1
ATOM 844 C CA . ALA A 1 102 ? -4.010 -0.639 50.404 1.00 71.06 102 ALA A CA 1
ATOM 845 C C . ALA A 1 102 ? -5.182 0.363 50.406 1.00 71.06 102 ALA A C 1
ATOM 847 O O . ALA A 1 102 ? -5.290 1.177 49.481 1.00 71.06 102 ALA A O 1
ATOM 848 N N . PRO A 1 103 ? -6.065 0.332 51.416 1.00 61.91 103 PRO A N 1
ATOM 849 C CA . PRO A 1 103 ? -7.149 1.302 51.540 1.00 61.91 103 PRO A CA 1
ATOM 850 C C . PRO A 1 103 ? -6.593 2.728 51.694 1.00 61.91 103 PRO A C 1
ATOM 852 O O . PRO A 1 103 ? -5.616 2.956 52.402 1.00 61.91 103 PRO A O 1
ATOM 855 N N . LEU A 1 104 ? -7.209 3.684 51.002 1.00 59.88 104 LEU A N 1
ATOM 856 C CA . LEU A 1 104 ? -6.908 5.111 51.088 1.00 59.88 104 LEU A CA 1
ATOM 857 C C . LEU A 1 104 ? -7.752 5.742 52.192 1.00 59.88 104 LEU A C 1
ATOM 859 O O . LEU A 1 104 ? -8.955 5.489 52.297 1.00 59.88 104 LEU A O 1
ATOM 863 N N . LYS A 1 105 ? -7.129 6.627 52.960 1.00 63.22 105 LYS A N 1
ATOM 864 C CA . LYS A 1 105 ? -7.792 7.468 53.948 1.00 63.22 105 LYS A CA 1
ATOM 865 C C . LYS A 1 105 ? -7.475 8.905 53.551 1.00 63.22 105 LYS A C 1
ATOM 867 O O . LYS A 1 105 ? -6.312 9.253 53.433 1.00 63.22 105 LYS A O 1
ATOM 872 N N . GLU A 1 106 ? -8.500 9.695 53.236 1.00 60.22 106 GLU A N 1
ATOM 873 C CA . GLU A 1 106 ? -8.347 11.143 52.999 1.00 60.22 106 GLU A CA 1
ATOM 874 C C . GLU A 1 106 ? -7.267 11.493 51.947 1.00 60.22 106 GLU A C 1
ATOM 876 O O . GLU A 1 106 ? -6.315 12.227 52.200 1.00 60.22 106 GLU A O 1
ATOM 881 N N . SER A 1 107 ? -7.437 10.972 50.721 1.00 59.28 107 SER A N 1
ATOM 882 C CA . SER A 1 107 ? -6.656 11.297 49.501 1.00 59.28 107 SER A CA 1
ATOM 883 C C . SER A 1 107 ? -5.166 10.922 49.461 1.00 59.28 107 SER A C 1
ATOM 885 O O . SER A 1 107 ? -4.567 10.991 48.389 1.00 59.28 107 SER A O 1
ATOM 887 N N . THR A 1 108 ? -4.588 10.421 50.552 1.00 58.84 108 THR A N 1
ATOM 888 C CA . THR A 1 108 ? -3.196 9.949 50.610 1.00 58.84 108 THR A CA 1
ATOM 889 C C . THR A 1 108 ? -3.142 8.483 51.025 1.00 58.84 108 THR A C 1
ATOM 891 O O . THR A 1 108 ? -3.960 7.988 51.803 1.00 58.84 108 THR A O 1
ATOM 894 N N . CYS A 1 109 ? -2.202 7.725 50.460 1.00 62.09 109 CYS A N 1
ATOM 895 C CA . CYS A 1 109 ? -1.985 6.353 50.907 1.00 62.09 109 CYS A CA 1
ATOM 896 C C . CYS A 1 109 ? -1.022 6.351 52.092 1.00 62.09 109 CYS A C 1
ATOM 898 O O . CYS A 1 109 ? 0.156 6.631 51.901 1.00 62.09 109 CYS A O 1
ATOM 900 N N . GLU A 1 110 ? -1.495 5.967 53.279 1.00 63.72 110 GLU A N 1
ATOM 901 C CA . GLU A 1 110 ? -0.670 5.874 54.498 1.00 63.72 110 GLU A CA 1
ATOM 902 C C . GLU A 1 110 ? 0.553 4.951 54.326 1.00 63.72 110 GLU A C 1
ATOM 904 O O . GLU A 1 110 ? 1.577 5.153 54.968 1.00 63.72 110 GLU A O 1
ATOM 909 N N . TYR A 1 111 ? 0.483 3.965 53.422 1.00 64.62 111 TYR A N 1
ATOM 910 C CA . TYR A 1 111 ? 1.557 2.987 53.224 1.00 64.62 111 TYR A CA 1
ATOM 911 C C . TYR A 1 111 ? 2.661 3.446 52.274 1.00 64.62 111 TYR A C 1
ATOM 913 O O . TYR A 1 111 ? 3.817 3.084 52.465 1.00 64.62 111 TYR A O 1
ATOM 921 N N . CYS A 1 112 ? 2.325 4.192 51.221 1.00 70.50 112 CYS A N 1
ATOM 922 C CA . CYS A 1 112 ? 3.315 4.615 50.225 1.00 70.50 112 CYS A CA 1
ATOM 923 C C . CYS A 1 112 ? 3.486 6.133 50.128 1.00 70.50 112 CYS A C 1
ATOM 925 O O . CYS A 1 112 ? 4.311 6.586 49.341 1.00 70.50 112 CYS A O 1
ATOM 927 N N . GLY A 1 113 ? 2.704 6.910 50.883 1.00 60.78 113 GLY A N 1
ATOM 928 C CA . GLY A 1 113 ? 2.771 8.372 50.949 1.00 60.78 113 GLY A CA 1
ATOM 929 C C . GLY A 1 113 ? 2.482 9.085 49.626 1.00 60.78 113 GLY A C 1
ATOM 930 O O . GLY A 1 113 ? 2.808 10.257 49.488 1.00 60.78 113 GLY A O 1
ATOM 931 N N . ARG A 1 114 ? 1.926 8.388 48.623 1.00 59.78 114 ARG A N 1
ATOM 932 C CA . ARG A 1 114 ? 1.717 8.943 47.276 1.00 59.78 114 ARG A CA 1
ATOM 933 C C . ARG A 1 114 ? 0.281 9.404 47.072 1.00 59.78 114 ARG A C 1
ATOM 935 O O . ARG A 1 114 ? -0.658 8.634 47.277 1.00 59.78 114 ARG A O 1
ATOM 942 N N . GLU A 1 115 ? 0.150 10.627 46.580 1.00 55.62 115 GLU A N 1
ATOM 943 C CA . GLU A 1 115 ? -1.078 11.217 46.055 1.00 55.62 115 GLU A CA 1
ATOM 944 C C . GLU A 1 115 ? -1.144 10.903 44.560 1.00 55.62 115 GLU A C 1
ATOM 946 O O . GLU A 1 115 ? -0.454 11.539 43.774 1.00 55.62 115 GLU A O 1
ATOM 951 N N . ASN A 1 116 ? -1.881 9.871 44.141 1.00 52.28 116 ASN A N 1
ATOM 952 C CA . ASN A 1 116 ? -2.238 9.723 42.727 1.00 52.28 116 ASN A CA 1
ATOM 953 C C . ASN A 1 116 ? -3.503 8.879 42.562 1.00 52.28 116 ASN A C 1
ATOM 955 O O . ASN A 1 116 ? -3.565 7.710 42.950 1.00 52.28 116 ASN A O 1
ATOM 959 N N . PHE A 1 117 ? -4.510 9.525 41.982 1.00 50.66 117 PHE A N 1
ATOM 960 C CA . PHE A 1 117 ? -5.848 9.012 41.737 1.00 50.66 117 PHE A CA 1
ATOM 961 C C . PHE A 1 117 ? -5.899 8.312 40.372 1.00 50.66 117 PHE A C 1
ATOM 963 O O . PHE A 1 117 ? -5.405 8.844 39.379 1.00 50.66 117 PHE A O 1
ATOM 970 N N . ARG A 1 118 ? -6.570 7.160 40.288 1.00 42.59 118 ARG A N 1
ATOM 971 C CA . ARG A 1 118 ? -7.210 6.717 39.042 1.00 42.59 118 ARG A CA 1
ATOM 972 C C . ARG A 1 118 ? -8.709 6.622 39.300 1.00 42.59 118 ARG A C 1
ATOM 974 O O . ARG A 1 118 ? -9.108 5.986 40.274 1.00 42.59 118 ARG A O 1
ATOM 981 N N . PHE A 1 119 ? -9.478 7.308 38.458 1.00 40.19 119 PHE A N 1
ATOM 982 C CA . PHE A 1 119 ? -10.935 7.209 38.373 1.00 40.19 119 PHE A CA 1
ATOM 983 C C . PHE A 1 119 ? -11.369 5.810 37.925 1.00 40.19 119 PHE A C 1
ATOM 985 O O . PHE A 1 119 ? -10.612 5.187 37.142 1.00 40.19 119 PHE A O 1
#

Foldseek 3Di:
DDDPPDPVVVVVVVVVVVVVVVVVVVVVVVVVVVVVVVVVVVVVVVVVVVVVVVVVVVVVVVVPPPPPDDPPDDDDDDDDDDDDDDPDPPPPPQDADPPPRHTDDPQADPVPRDRDDDD

Secondary structure (DSSP, 8-state):
-------HHHHHHHHHHHHHHHHHHHHHHHHHHHHHHHHHHHHHHHHHHHHHHHHHHHHHHHTSSS--S--------------SS-S--------B-TTT-PBPBTTB-TTT-------

Solvent-accessible surface area (backbone atoms only — not comparable to full-atom values): 7833 Å² total; per-residue (Å²): 133,77,81,82,79,69,60,69,67,63,59,50,54,55,49,53,52,52,53,54,52,52,53,51,54,49,52,52,52,52,53,50,51,52,51,56,50,53,54,52,52,51,52,55,50,51,53,52,53,51,53,52,52,53,52,53,54,56,60,58,61,65,67,69,75,75,77,83,71,73,93,74,79,88,77,83,88,87,81,87,88,81,86,89,89,82,92,79,76,75,78,77,77,81,47,54,32,84,88,78,63,45,71,43,58,92,81,33,24,86,88,76,73,51,74,70,87,80,134

Sequence (119 aa):
MLPIWTDPDEMHDEFLRTVIIMDYLFNQNVQQGFTMFITFAAIMGGVFITIVILKLYFSGVFSRRSSYKGYRTIGFDSSRSTRRKMKKELKRINYTCQYCKAPLKESTCEYCGRENFRF

Radius of gyration: 40.07 Å; Cα contacts (8 Å, |Δi|>4): 34; chains: 1; bounding box: 90×25×105 Å

Mean predicted alig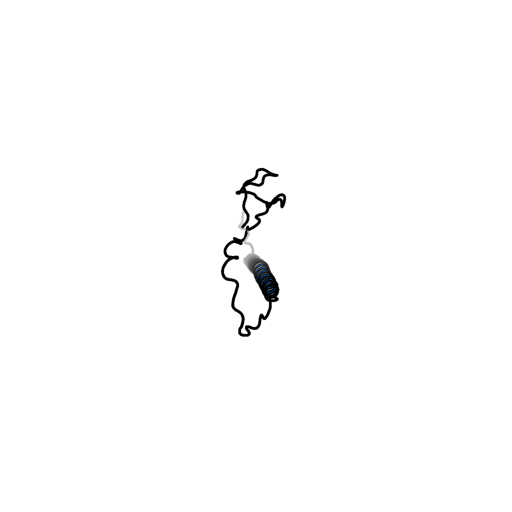ned error: 19.55 Å

pLDDT: mean 70.22, std 20.44, range [37.69, 98.38]